Protein AF-A0A1V5DKR5-F1 (afdb_monomer)

pLDDT: mean 85.8, std 15.05, range [43.16, 97.31]

Structure (mmCIF, N/CA/C/O backbone):
data_AF-A0A1V5DKR5-F1
#
_entry.id   AF-A0A1V5DKR5-F1
#
loop_
_atom_site.group_PDB
_atom_site.id
_atom_site.type_symbol
_atom_site.label_atom_id
_atom_site.label_alt_id
_atom_site.label_comp_id
_atom_site.label_asym_id
_atom_site.label_entity_id
_atom_site.label_seq_id
_atom_site.pdbx_PDB_ins_code
_atom_site.Cartn_x
_atom_site.Cartn_y
_atom_site.Cartn_z
_atom_site.occupancy
_atom_site.B_iso_or_equiv
_atom_site.auth_seq_id
_atom_site.auth_comp_id
_atom_site.auth_asym_id
_atom_site.auth_atom_id
_atom_site.pdbx_PDB_model_num
ATOM 1 N N . MET A 1 1 ? -13.521 5.886 21.553 1.00 63.69 1 MET A N 1
ATOM 2 C CA . MET A 1 1 ? -13.593 6.135 20.098 1.00 63.69 1 MET A CA 1
ATOM 3 C C . MET A 1 1 ? -12.693 5.121 19.418 1.00 63.69 1 MET A C 1
ATOM 5 O O . MET A 1 1 ? -11.493 5.159 19.654 1.00 63.69 1 MET A O 1
ATOM 9 N N . ILE A 1 2 ? -13.256 4.177 18.664 1.00 74.12 2 ILE A N 1
ATOM 10 C CA . ILE A 1 2 ? -12.466 3.181 17.926 1.00 74.12 2 ILE A CA 1
ATOM 11 C C . ILE A 1 2 ? -12.398 3.642 16.471 1.00 74.12 2 ILE A C 1
ATOM 13 O O . ILE A 1 2 ? -13.437 3.906 15.865 1.00 74.12 2 ILE A O 1
ATOM 17 N N . LYS 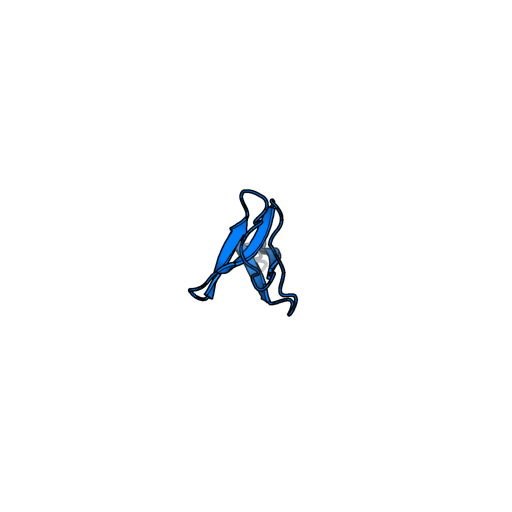A 1 3 ? -11.184 3.766 15.927 1.00 82.00 3 LYS A N 1
ATOM 18 C CA . LYS A 1 3 ? -10.954 4.032 14.504 1.00 82.00 3 LYS A CA 1
ATOM 19 C C . LYS A 1 3 ? -10.493 2.734 13.851 1.00 82.00 3 LYS A C 1
ATOM 21 O O . LYS A 1 3 ? -9.435 2.216 14.193 1.00 82.00 3 LYS A O 1
ATOM 26 N N . GLU A 1 4 ? -11.303 2.194 12.956 1.00 89.38 4 GLU A N 1
ATOM 27 C CA . GLU A 1 4 ? -10.973 1.020 12.155 1.00 89.38 4 GLU A CA 1
ATOM 28 C C . GLU A 1 4 ? -10.400 1.489 10.813 1.00 89.38 4 GLU A C 1
ATOM 30 O O . GLU A 1 4 ? -11.036 2.275 10.113 1.00 89.38 4 GLU A O 1
ATOM 35 N N . ILE A 1 5 ? -9.210 1.015 10.445 1.00 91.31 5 ILE A N 1
ATOM 36 C CA . ILE A 1 5 ? -8.605 1.289 9.136 1.00 91.31 5 ILE A CA 1
ATOM 37 C C . ILE A 1 5 ? -8.722 0.022 8.292 1.00 91.31 5 ILE A C 1
ATOM 39 O O . ILE A 1 5 ? -8.180 -1.021 8.658 1.00 91.31 5 ILE A O 1
ATOM 43 N N . ARG A 1 6 ? -9.424 0.108 7.161 1.00 93.88 6 ARG A N 1
ATOM 44 C CA . ARG A 1 6 ? -9.602 -0.995 6.211 1.00 93.88 6 ARG A CA 1
ATOM 45 C C . ARG A 1 6 ? -8.758 -0.762 4.971 1.00 93.88 6 ARG A C 1
ATOM 47 O O . ARG A 1 6 ? -8.847 0.294 4.350 1.00 93.88 6 ARG A O 1
ATOM 54 N N . PHE A 1 7 ? -8.002 -1.783 4.584 1.00 95.06 7 PHE A N 1
ATOM 55 C CA . PHE A 1 7 ? -7.246 -1.823 3.337 1.00 95.06 7 PHE A CA 1
ATOM 56 C C . PHE A 1 7 ? -7.907 -2.814 2.383 1.00 95.06 7 PHE A C 1
ATOM 58 O O . PHE A 1 7 ? -8.130 -3.965 2.748 1.00 95.06 7 PHE A O 1
ATOM 65 N N . THR A 1 8 ? -8.207 -2.379 1.161 1.00 95.31 8 THR A N 1
ATOM 66 C CA . THR A 1 8 ? -8.794 -3.235 0.120 1.00 95.31 8 THR A CA 1
ATOM 67 C C . THR A 1 8 ? -7.869 -3.298 -1.084 1.00 95.31 8 THR A C 1
ATOM 69 O O . THR A 1 8 ? -7.468 -2.259 -1.608 1.00 95.31 8 THR A O 1
ATOM 72 N N . VAL A 1 9 ? -7.550 -4.508 -1.548 1.00 93.81 9 VAL A N 1
ATOM 73 C CA . VAL A 1 9 ? -6.793 -4.709 -2.791 1.00 93.81 9 VAL A CA 1
ATOM 74 C C . VAL A 1 9 ? -7.674 -4.328 -3.977 1.00 93.81 9 VAL A C 1
ATOM 76 O O . VAL A 1 9 ? -8.741 -4.901 -4.169 1.00 93.81 9 VAL A O 1
ATOM 79 N N . THR A 1 10 ? -7.232 -3.352 -4.771 1.00 93.75 10 THR A N 1
ATOM 80 C CA . THR A 1 10 ? -8.037 -2.791 -5.875 1.00 93.75 10 THR A CA 1
ATOM 81 C C . THR A 1 10 ? -7.967 -3.597 -7.173 1.00 93.75 10 THR A C 1
ATOM 83 O O . THR A 1 10 ? -8.748 -3.352 -8.085 1.00 93.75 10 THR A O 1
ATOM 86 N N . GLY A 1 11 ? -7.006 -4.519 -7.290 1.00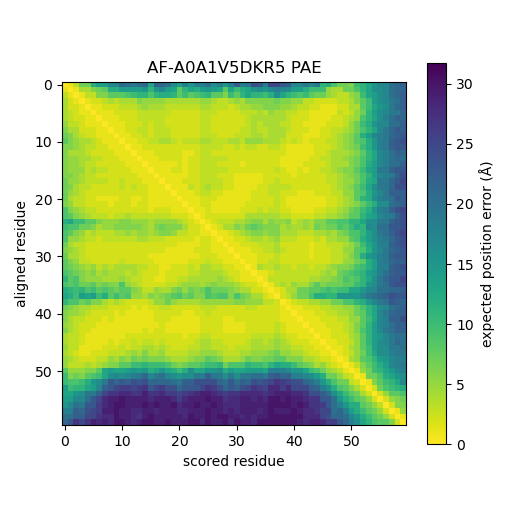 93.50 11 GLY A N 1
ATOM 87 C CA . GLY A 1 11 ? -6.679 -5.216 -8.540 1.00 93.50 11 GLY A CA 1
ATOM 88 C C . GLY A 1 11 ? -5.797 -4.403 -9.500 1.00 93.50 11 GLY A C 1
ATOM 89 O O . GLY A 1 11 ? -5.292 -4.953 -10.474 1.00 93.50 11 GLY A O 1
ATOM 90 N N . VAL A 1 12 ? -5.551 -3.120 -9.217 1.00 96.06 12 VAL A N 1
ATOM 91 C CA . VAL A 1 12 ? -4.648 -2.275 -10.010 1.00 96.06 12 VAL A CA 1
ATOM 92 C C . VAL A 1 12 ? -3.205 -2.521 -9.578 1.00 96.06 12 VAL A C 1
ATOM 94 O O . VAL A 1 12 ? -2.886 -2.391 -8.398 1.00 96.06 12 VAL A O 1
ATOM 97 N N . VAL A 1 13 ? -2.319 -2.823 -10.530 1.00 96.00 13 VAL A N 1
ATOM 98 C CA . VAL A 1 13 ? -0.874 -2.975 -10.297 1.00 96.00 13 VAL A CA 1
ATOM 99 C C . VAL A 1 13 ? -0.135 -1.897 -11.075 1.00 96.00 13 VAL A C 1
ATOM 101 O O . VAL A 1 13 ? -0.169 -1.873 -12.303 1.00 96.00 13 VAL A O 1
ATOM 104 N N . ARG A 1 14 ? 0.513 -0.975 -10.363 1.00 95.62 14 ARG A N 1
ATOM 105 C CA . ARG A 1 14 ? 1.305 0.102 -10.971 1.00 95.62 14 ARG A CA 1
ATOM 106 C C . ARG A 1 14 ? 2.322 0.657 -9.988 1.00 95.62 14 ARG A C 1
ATOM 108 O O . ARG A 1 14 ? 2.379 0.241 -8.837 1.00 95.62 14 ARG A O 1
ATOM 115 N N . LYS A 1 15 ? 3.133 1.603 -10.451 1.00 95.94 15 LYS A N 1
ATOM 116 C CA . LYS A 1 15 ? 4.042 2.360 -9.593 1.00 95.94 15 LYS A CA 1
ATOM 117 C C . LYS A 1 15 ? 3.219 3.242 -8.629 1.00 95.94 15 LYS A C 1
ATOM 119 O O . LYS A 1 15 ? 2.375 3.999 -9.124 1.00 95.94 15 LYS A O 1
ATOM 124 N N . PRO A 1 16 ? 3.391 3.109 -7.301 1.00 95.12 16 PRO A N 1
ATOM 125 C CA . PRO A 1 16 ? 2.724 3.966 -6.324 1.00 95.12 16 PRO A CA 1
ATOM 126 C C . PRO A 1 16 ? 3.183 5.419 -6.441 1.00 95.12 16 PRO A C 1
ATOM 128 O O . PRO A 1 16 ? 4.374 5.680 -6.622 1.00 95.12 16 PRO A O 1
ATOM 131 N N . LEU A 1 17 ? 2.240 6.346 -6.305 1.00 95.69 17 LEU A N 1
ATOM 132 C CA . LEU A 1 17 ? 2.509 7.775 -6.165 1.00 95.69 17 LEU A CA 1
ATOM 133 C C . LEU A 1 17 ? 2.572 8.156 -4.685 1.00 95.69 17 LEU A C 1
ATOM 135 O O . LEU A 1 17 ? 2.028 7.451 -3.831 1.00 95.69 17 LEU A O 1
ATOM 139 N N . ALA A 1 18 ? 3.206 9.282 -4.377 1.00 96.06 18 ALA A N 1
ATOM 140 C CA . ALA A 1 18 ? 3.279 9.810 -3.024 1.00 96.06 18 ALA A CA 1
ATOM 141 C C . ALA A 1 18 ? 1.881 9.925 -2.383 1.00 96.06 18 ALA A C 1
ATOM 143 O O . ALA A 1 18 ? 0.933 10.439 -2.975 1.00 96.06 18 ALA A O 1
ATOM 144 N N . GLY A 1 19 ? 1.755 9.430 -1.151 1.00 94.44 19 GLY A N 1
ATOM 145 C CA . GLY A 1 19 ? 0.512 9.405 -0.380 1.00 94.44 19 GLY A CA 1
ATOM 146 C C . GLY A 1 19 ? -0.367 8.174 -0.615 1.00 94.44 19 GLY A C 1
ATOM 147 O O . GLY A 1 19 ? -1.226 7.885 0.223 1.00 94.44 19 GLY A O 1
ATOM 148 N N . GLU A 1 20 ? -0.137 7.415 -1.687 1.00 95.25 20 GLU A N 1
ATOM 149 C CA . GLU A 1 20 ? -0.906 6.208 -1.981 1.00 95.25 20 GLU A CA 1
ATOM 150 C C . GLU A 1 20 ? -0.484 5.023 -1.121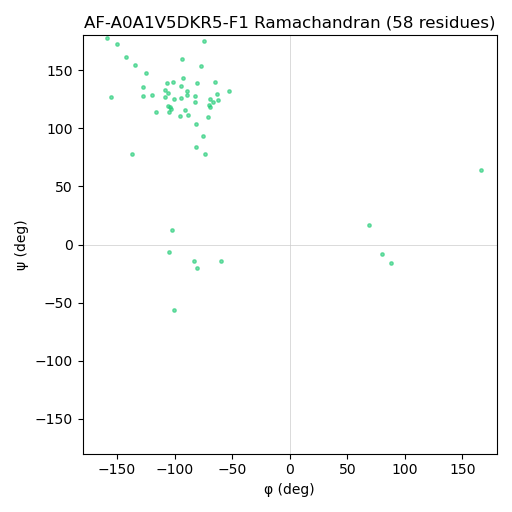 1.00 95.25 20 GLU A C 1
ATOM 152 O O . GLU A 1 20 ? 0.661 4.903 -0.684 1.00 95.25 20 GLU A O 1
ATOM 157 N N . TRP A 1 21 ? -1.425 4.107 -0.918 1.00 96.62 21 TRP A N 1
ATOM 158 C CA . TRP A 1 21 ? -1.173 2.854 -0.226 1.00 96.62 21 TRP A CA 1
ATOM 159 C C . TRP A 1 21 ? -1.033 1.715 -1.223 1.00 96.62 21 TRP A C 1
ATOM 161 O O . TRP A 1 21 ? -1.782 1.624 -2.195 1.00 96.62 21 TRP A O 1
ATOM 171 N N . PHE A 1 22 ? -0.089 0.820 -0.969 1.00 96.12 22 PHE A N 1
ATOM 172 C CA . PHE A 1 22 ? 0.164 -0.347 -1.803 1.00 96.12 22 PHE A CA 1
ATOM 173 C C . PHE A 1 22 ? 0.534 -1.56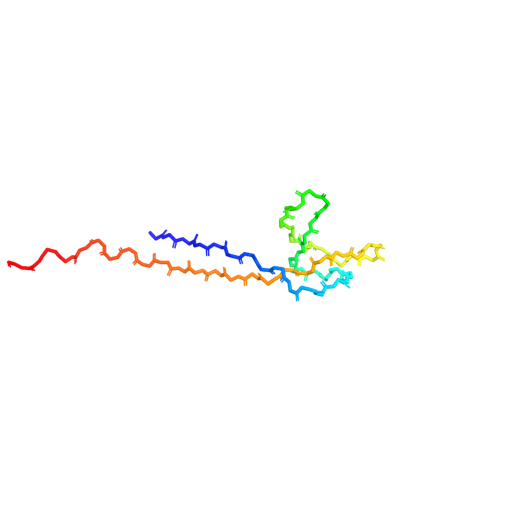5 -0.956 1.00 96.12 22 PHE A C 1
ATOM 175 O O . PHE A 1 22 ? 0.905 -1.448 0.214 1.00 96.12 22 PHE A O 1
ATOM 182 N N . LEU A 1 23 ? 0.407 -2.753 -1.545 1.00 95.44 23 LEU A N 1
ATOM 183 C CA . LEU A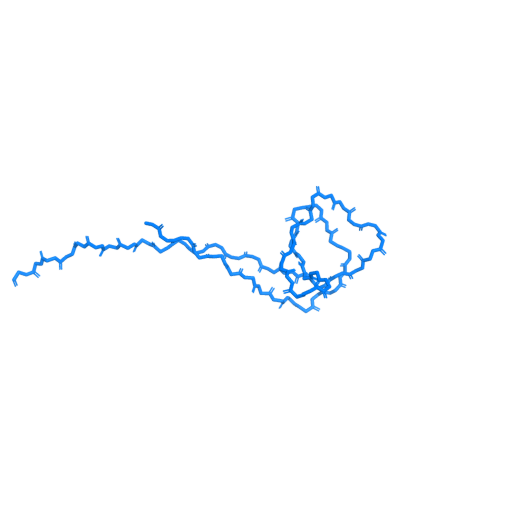 1 23 ? 0.753 -4.013 -0.902 1.00 95.44 23 LEU A CA 1
ATOM 184 C C . LEU A 1 23 ? 2.230 -4.336 -1.155 1.00 95.44 23 LEU A C 1
ATOM 186 O O . LEU A 1 23 ? 2.626 -4.619 -2.285 1.00 95.44 23 LEU A O 1
ATOM 190 N N . GLY A 1 24 ? 3.055 -4.281 -0.109 1.00 90.94 24 GLY A N 1
ATOM 191 C CA . GLY A 1 24 ? 4.474 -4.626 -0.206 1.00 90.94 24 GLY A CA 1
ATOM 192 C C . GLY A 1 24 ? 4.726 -6.135 -0.312 1.00 90.94 24 GLY A C 1
ATOM 193 O O . GLY A 1 24 ? 3.829 -6.955 -0.121 1.00 90.94 24 GLY A O 1
ATOM 194 N N . ASN A 1 25 ? 5.991 -6.521 -0.511 1.00 83.12 25 ASN A N 1
ATOM 195 C CA . ASN A 1 25 ? 6.411 -7.918 -0.728 1.00 83.12 25 ASN A CA 1
ATOM 196 C C . ASN A 1 25 ? 6.084 -8.899 0.417 1.00 83.12 25 ASN A C 1
ATOM 198 O O . ASN A 1 25 ? 6.173 -10.106 0.224 1.00 83.12 25 ASN A O 1
ATOM 202 N N . LYS A 1 26 ? 5.718 -8.408 1.607 1.00 87.12 26 LYS A N 1
ATOM 203 C CA . LYS A 1 26 ? 5.298 -9.234 2.755 1.00 87.12 26 LYS A CA 1
ATOM 204 C C . LYS A 1 26 ? 3.779 -9.266 2.957 1.00 87.12 26 LYS A C 1
ATOM 206 O O . LYS A 1 26 ? 3.323 -9.661 4.022 1.00 87.12 26 LYS A O 1
ATOM 211 N N . GLY A 1 27 ? 2.999 -8.787 1.986 1.00 87.06 27 GLY A N 1
ATOM 212 C CA . GLY A 1 27 ? 1.548 -8.650 2.134 1.00 87.06 27 GLY A CA 1
ATOM 213 C C . GLY A 1 27 ? 1.136 -7.561 3.131 1.00 87.06 27 GLY A C 1
ATOM 214 O O . GLY A 1 27 ? -0.003 -7.544 3.585 1.00 87.06 27 GLY A O 1
ATOM 215 N N . MET A 1 28 ? 2.053 -6.656 3.482 1.00 92.81 28 MET A N 1
ATOM 216 C CA . MET A 1 28 ? 1.791 -5.566 4.419 1.00 92.81 28 MET A CA 1
ATOM 217 C C . MET A 1 28 ? 1.397 -4.293 3.660 1.00 92.81 28 MET A C 1
ATOM 219 O O . MET A 1 28 ? 2.065 -3.965 2.672 1.00 92.81 28 MET A O 1
ATOM 223 N N . PRO A 1 29 ? 0.364 -3.558 4.110 1.00 94.94 29 PRO A N 1
ATOM 224 C CA . PRO A 1 29 ? 0.060 -2.228 3.596 1.00 94.94 29 PRO A CA 1
ATOM 225 C C . PRO A 1 29 ? 1.199 -1.251 3.894 1.00 94.94 29 PRO A C 1
ATOM 227 O O . PRO A 1 29 ? 1.641 -1.133 5.037 1.00 94.94 29 PRO A O 1
ATOM 230 N N . ILE A 1 30 ? 1.660 -0.540 2.869 1.00 94.94 30 ILE A N 1
ATOM 231 C CA . ILE A 1 30 ? 2.701 0.487 2.967 1.00 94.94 30 ILE A CA 1
ATOM 232 C C . ILE A 1 30 ? 2.171 1.763 2.319 1.00 94.94 30 ILE A C 1
ATOM 234 O O . ILE A 1 30 ? 1.593 1.702 1.234 1.00 94.94 30 ILE A O 1
ATOM 238 N N . GLN A 1 31 ? 2.379 2.910 2.967 1.00 95.31 31 GLN A N 1
ATOM 239 C CA . GLN A 1 31 ? 2.140 4.214 2.356 1.00 95.31 31 GLN A CA 1
ATOM 240 C C . GLN A 1 31 ? 3.403 4.692 1.641 1.00 95.31 31 GLN A C 1
ATOM 242 O O . GLN A 1 31 ? 4.489 4.718 2.224 1.00 95.31 31 GLN A O 1
ATOM 247 N N . ALA A 1 32 ? 3.268 5.087 0.381 1.00 94.88 32 ALA A N 1
ATOM 248 C CA . ALA A 1 32 ? 4.346 5.693 -0.378 1.00 94.88 32 ALA A CA 1
ATOM 249 C C . ALA A 1 32 ? 4.654 7.094 0.168 1.00 94.88 32 ALA A C 1
ATOM 251 O O . ALA A 1 32 ? 3.810 7.986 0.140 1.00 94.88 32 ALA A O 1
ATOM 252 N N . ILE A 1 33 ? 5.877 7.296 0.658 1.00 94.12 33 ILE A N 1
ATOM 253 C CA . ILE A 1 33 ? 6.352 8.610 1.126 1.00 94.12 33 ILE A CA 1
ATOM 254 C C . ILE A 1 33 ? 6.804 9.528 -0.027 1.00 94.12 33 ILE A C 1
ATOM 256 O O . ILE A 1 33 ? 6.884 10.738 0.145 1.00 94.12 33 ILE A O 1
ATOM 260 N N . HIS A 1 34 ? 7.113 8.950 -1.188 1.00 93.38 34 HIS A N 1
ATOM 261 C CA . HIS A 1 34 ? 7.507 9.618 -2.430 1.00 93.38 34 HIS A CA 1
ATOM 262 C C . HIS A 1 34 ? 7.048 8.769 -3.624 1.00 93.38 34 HIS A C 1
ATOM 264 O O . HIS A 1 34 ? 6.600 7.634 -3.440 1.00 93.38 34 HIS A O 1
ATOM 270 N N . ASP A 1 35 ? 7.187 9.298 -4.837 1.00 92.06 35 ASP A N 1
ATOM 271 C CA . ASP A 1 35 ? 6.848 8.575 -6.062 1.00 92.06 35 ASP A CA 1
ATOM 272 C C . ASP A 1 35 ? 7.829 7.431 -6.327 1.00 92.06 35 ASP A C 1
ATOM 274 O O . ASP A 1 35 ? 9.044 7.615 -6.421 1.00 92.06 35 ASP A O 1
ATOM 278 N N . PHE A 1 36 ? 7.306 6.221 -6.491 1.00 88.62 36 PHE A N 1
ATOM 279 C CA . PHE A 1 36 ? 8.136 5.075 -6.831 1.00 88.62 36 PHE A CA 1
ATOM 280 C C . PHE A 1 36 ? 8.389 5.062 -8.337 1.00 88.62 36 PHE A C 1
ATOM 282 O O . PHE A 1 36 ? 7.466 4.972 -9.139 1.00 88.62 36 PHE A O 1
ATOM 289 N N . HIS A 1 37 ? 9.653 5.077 -8.752 1.00 86.75 37 HIS A N 1
ATOM 290 C CA . HIS A 1 37 ? 9.999 5.035 -10.179 1.00 86.75 37 HIS A CA 1
ATOM 291 C C . HIS A 1 37 ? 10.517 3.673 -10.649 1.00 86.75 37 HIS A C 1
ATOM 293 O O . HIS A 1 37 ? 10.676 3.461 -11.852 1.00 86.75 37 HIS A O 1
ATOM 299 N N . THR A 1 38 ? 10.723 2.730 -9.732 1.00 83.25 38 THR A N 1
ATOM 300 C CA . THR A 1 38 ? 11.413 1.462 -9.998 1.00 83.25 38 THR A CA 1
ATOM 301 C C . THR A 1 38 ? 10.449 0.295 -10.201 1.00 83.25 38 THR A C 1
ATOM 303 O O . THR A 1 38 ? 10.458 -0.319 -11.265 1.00 83.25 38 THR A O 1
ATOM 306 N N . THR A 1 39 ? 9.571 0.033 -9.231 1.00 89.75 39 THR A N 1
ATOM 307 C CA . THR A 1 39 ? 8.777 -1.207 -9.162 1.00 89.75 39 THR A CA 1
ATOM 308 C C . THR A 1 39 ? 7.279 -0.925 -9.071 1.00 89.75 39 THR A C 1
ATOM 310 O O . THR A 1 39 ? 6.854 0.084 -8.508 1.00 89.75 39 THR A O 1
ATOM 313 N N . GLN A 1 40 ? 6.471 -1.818 -9.646 1.00 94.25 40 GLN A N 1
ATOM 314 C CA . GLN A 1 40 ? 5.013 -1.774 -9.556 1.00 94.25 40 GLN A CA 1
ATOM 315 C C . GLN A 1 40 ? 4.517 -2.618 -8.381 1.00 94.25 40 GLN A C 1
ATOM 317 O O . GLN A 1 40 ? 5.050 -3.695 -8.121 1.00 94.25 40 GLN A O 1
ATOM 322 N N . PHE A 1 41 ? 3.469 -2.149 -7.712 1.00 94.81 41 PHE A N 1
ATOM 323 C CA . PHE A 1 41 ? 2.846 -2.829 -6.584 1.00 94.81 41 PHE A CA 1
ATOM 324 C C . PHE A 1 41 ? 1.316 -2.829 -6.737 1.00 94.81 41 PHE A C 1
ATOM 326 O O . PHE A 1 41 ? 0.768 -1.940 -7.400 1.00 94.81 41 PHE A O 1
ATOM 333 N N . PRO A 1 42 ? 0.601 -3.797 -6.137 1.00 96.06 42 PRO A N 1
ATOM 334 C CA . PRO A 1 42 ? -0.852 -3.740 -6.037 1.00 96.06 42 PRO A CA 1
ATOM 335 C C . PRO A 1 42 ? -1.283 -2.527 -5.210 1.00 96.06 42 PRO A C 1
ATOM 337 O O . PRO A 1 42 ? -0.866 -2.381 -4.061 1.00 96.06 42 PRO A O 1
ATOM 340 N N . ILE A 1 43 ? -2.124 -1.665 -5.774 1.00 97.12 43 ILE A N 1
ATOM 341 C CA . ILE A 1 43 ? -2.618 -0.461 -5.103 1.00 97.12 43 ILE A CA 1
ATOM 342 C C . ILE A 1 43 ? -3.763 -0.827 -4.157 1.00 97.12 43 ILE A C 1
ATOM 344 O O . ILE A 1 43 ? -4.638 -1.642 -4.481 1.00 97.12 43 ILE A O 1
ATOM 348 N N . LEU A 1 44 ? -3.759 -0.209 -2.980 1.00 97.31 44 LEU A N 1
ATOM 349 C CA . LEU A 1 44 ? -4.750 -0.396 -1.932 1.00 97.31 44 LEU A CA 1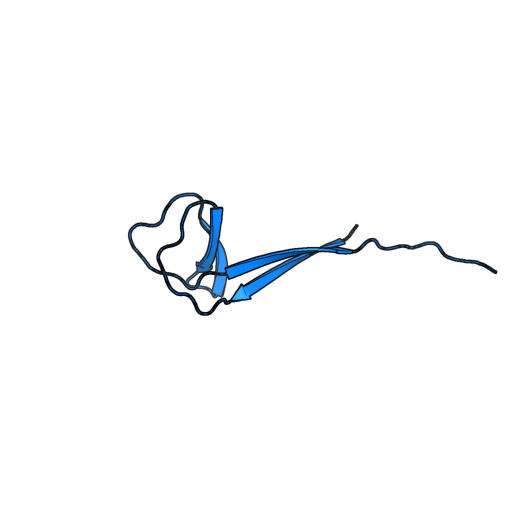
ATOM 350 C C . LEU A 1 44 ? -5.668 0.823 -1.840 1.00 97.31 44 LEU A C 1
ATOM 352 O O . LEU A 1 44 ? -5.219 1.967 -1.876 1.00 97.31 44 LEU A O 1
ATOM 356 N N . LYS A 1 45 ? -6.961 0.570 -1.644 1.00 96.00 45 LYS A N 1
ATOM 357 C CA . LYS A 1 45 ? -7.919 1.579 -1.187 1.00 96.00 45 LYS A CA 1
ATOM 358 C C . LYS A 1 45 ? -7.943 1.566 0.339 1.00 96.00 45 LYS A C 1
ATOM 360 O O . LYS A 1 45 ? -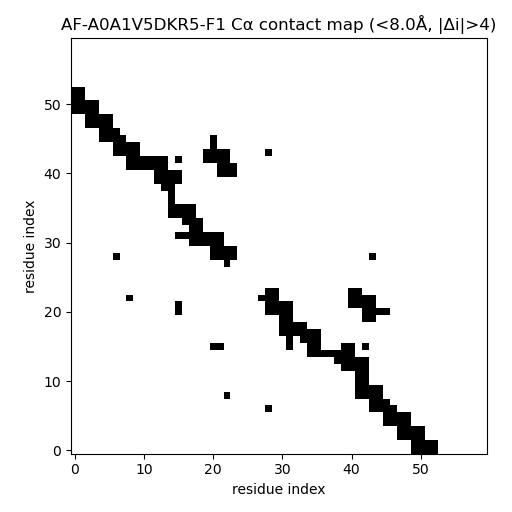8.061 0.490 0.928 1.00 96.00 45 LYS A O 1
ATOM 365 N N . VAL A 1 46 ? -7.859 2.741 0.959 1.00 95.00 46 VAL A N 1
ATOM 366 C CA . VAL A 1 46 ? -7.939 2.899 2.417 1.00 95.00 46 VAL A CA 1
ATOM 367 C C . VAL A 1 46 ? -9.259 3.543 2.802 1.00 95.00 46 VAL A C 1
ATOM 369 O O . VAL A 1 46 ? -9.652 4.553 2.224 1.00 95.00 46 VAL A O 1
ATOM 372 N N . GLU A 1 47 ? -9.928 2.971 3.796 1.00 94.06 47 GLU A N 1
ATOM 373 C CA . GLU A 1 47 ? -11.133 3.531 4.402 1.00 94.06 47 GLU A CA 1
ATOM 374 C C . GLU A 1 47 ? -10.949 3.597 5.919 1.00 94.06 47 GLU A C 1
ATOM 376 O O . GLU A 1 47 ? -10.612 2.593 6.547 1.00 94.06 47 GLU A O 1
ATOM 381 N N . VAL A 1 48 ? -11.176 4.769 6.517 1.00 90.06 48 VAL A N 1
ATOM 382 C CA . VAL A 1 48 ? -11.159 4.946 7.975 1.00 90.06 48 VAL A CA 1
ATOM 383 C C . VAL A 1 48 ? -12.601 5.020 8.456 1.00 90.06 48 VAL A C 1
ATOM 385 O O . VAL A 1 48 ? -13.335 5.932 8.083 1.00 90.06 48 VAL A O 1
ATOM 388 N N . LYS A 1 49 ? -13.017 4.052 9.271 1.00 88.44 49 LYS A N 1
ATOM 389 C CA . LYS A 1 49 ? -14.336 4.027 9.904 1.00 88.44 49 LYS A CA 1
ATOM 390 C C . LYS A 1 49 ? -14.200 4.411 11.365 1.00 88.44 49 LYS A C 1
ATOM 392 O O . LYS A 1 49 ? -13.531 3.732 12.141 1.00 88.44 49 LYS A O 1
ATOM 397 N N . GLU A 1 50 ? -14.848 5.499 11.752 1.00 85.44 50 GLU A N 1
ATOM 398 C CA . GLU A 1 50 ? -14.944 5.896 13.152 1.00 85.44 50 GLU A CA 1
ATOM 399 C C . GLU A 1 50 ? -16.203 5.273 13.747 1.00 85.44 50 GLU A C 1
ATOM 401 O O . GLU A 1 50 ? -17.317 5.574 13.325 1.00 85.44 50 GLU A O 1
ATOM 406 N N . THR A 1 51 ? -16.036 4.380 14.721 1.00 75.44 51 THR A N 1
ATOM 407 C CA . THR A 1 51 ? -17.171 3.843 15.473 1.00 75.44 51 THR A CA 1
ATOM 408 C C . THR A 1 51 ? -17.315 4.664 16.748 1.00 75.44 51 THR A C 1
ATOM 410 O O . THR A 1 51 ? -16.458 4.610 17.643 1.00 75.44 51 THR A O 1
ATOM 413 N N . GLN A 1 52 ? -18.388 5.453 16.833 1.00 64.69 52 GLN A N 1
ATOM 414 C CA . GLN A 1 52 ? -18.817 6.040 18.098 1.00 64.69 52 GLN A CA 1
ATOM 415 C C . GLN A 1 52 ? -19.382 4.917 18.963 1.00 64.69 52 GLN A C 1
ATOM 417 O O . GLN A 1 52 ? -20.426 4.342 18.676 1.00 64.69 52 GLN A O 1
ATOM 422 N N . THR A 1 53 ? -18.655 4.565 20.016 1.00 56.22 53 THR A N 1
ATOM 423 C CA . THR A 1 53 ? -19.181 3.701 21.066 1.00 56.22 53 THR A CA 1
ATOM 424 C C . THR A 1 53 ? -20.131 4.551 21.903 1.00 56.22 53 THR A C 1
ATOM 426 O O . THR A 1 53 ? -19.685 5.246 22.815 1.00 56.22 53 THR A O 1
ATOM 429 N N . THR A 1 54 ? -21.427 4.547 21.592 1.00 56.09 54 THR A N 1
ATOM 430 C CA . THR A 1 54 ? -22.446 5.092 22.498 1.00 56.09 54 THR A CA 1
ATOM 431 C C . THR A 1 54 ? -22.609 4.110 23.658 1.00 56.09 54 THR A C 1
ATOM 433 O O . THR A 1 54 ? -23.511 3.282 23.687 1.00 56.09 54 THR A O 1
ATOM 436 N N . ALA A 1 55 ? -21.671 4.136 24.605 1.00 55.88 55 ALA A N 1
ATOM 437 C CA . ALA A 1 55 ? -21.840 3.479 25.893 1.00 55.88 55 ALA A CA 1
ATOM 438 C C . ALA A 1 55 ? -22.671 4.415 26.777 1.00 55.88 55 ALA A C 1
ATOM 440 O O . ALA A 1 55 ? -22.121 5.227 27.516 1.00 55.88 55 ALA A O 1
ATOM 441 N N . GLY A 1 56 ? -23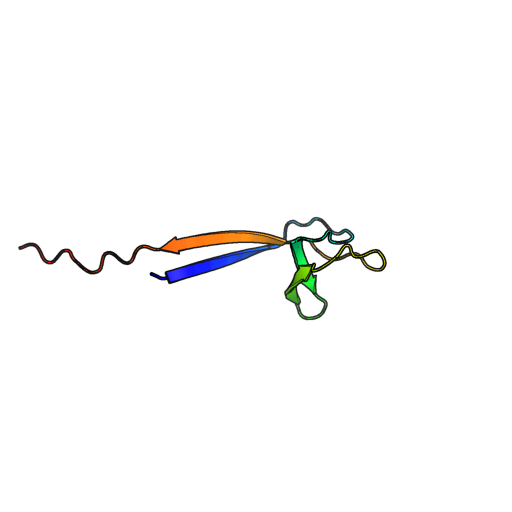.995 4.353 26.643 1.00 56.12 56 GLY A N 1
ATOM 442 C CA . GLY A 1 56 ? -24.878 5.188 27.448 1.00 56.12 56 GLY A CA 1
ATOM 443 C C . GLY A 1 56 ? -26.316 5.238 26.962 1.00 56.12 56 GLY A C 1
ATOM 444 O O . GLY A 1 56 ? -26.792 6.314 26.638 1.00 56.12 56 GLY A O 1
ATOM 445 N N . GLU A 1 57 ? -27.022 4.110 26.974 1.00 46.41 57 GLU A N 1
ATOM 446 C CA . GLU A 1 57 ? -28.474 4.151 27.165 1.00 46.41 57 GLU A CA 1
ATOM 447 C C . GLU A 1 57 ? -28.878 3.042 28.144 1.00 46.41 57 GLU A C 1
ATOM 449 O O . GLU A 1 57 ? -29.297 1.946 27.788 1.00 46.41 57 GLU A O 1
ATOM 454 N N . LYS A 1 58 ? -28.645 3.325 29.432 1.00 54.69 58 LYS A N 1
ATOM 455 C CA . LYS A 1 58 ? -29.507 2.831 30.507 1.00 54.69 58 LYS A CA 1
ATOM 456 C C . LYS A 1 58 ? -30.707 3.773 30.549 1.00 54.69 58 LYS A C 1
ATOM 458 O O . LYS A 1 58 ? -30.566 4.877 31.063 1.00 54.69 58 LYS A O 1
ATOM 463 N N . VAL A 1 59 ? -31.846 3.338 30.028 1.00 47.69 59 VAL A N 1
ATOM 464 C CA . VAL A 1 59 ? -33.179 3.925 30.248 1.00 47.69 59 VAL A CA 1
ATOM 465 C C . VAL A 1 59 ? -34.161 2.776 29.993 1.00 47.69 59 VAL A C 1
ATOM 467 O O . VAL A 1 59 ? -34.052 2.141 28.951 1.00 47.69 59 VAL A O 1
ATOM 470 N N . ALA A 1 60 ? -35.101 2.382 30.840 1.00 43.16 60 ALA A N 1
ATOM 471 C CA . ALA A 1 60 ? -35.407 2.574 32.252 1.00 43.16 60 ALA A CA 1
ATOM 472 C C . ALA A 1 60 ? -36.228 1.331 32.657 1.00 43.16 60 ALA A C 1
ATOM 474 O O . ALA A 1 60 ? -36.844 0.725 31.748 1.00 43.16 60 ALA A O 1
#

Solvent-accessible surface area (backbone atoms only — not comparable to full-atom values): 3815 Å² total; per-residue (Å²): 123,50,76,47,77,46,78,39,82,67,84,47,71,40,56,48,43,56,75,37,36,27,43,42,100,83,74,43,84,41,70,29,89,49,66,47,87,84,60,68,31,44,34,38,47,78,47,79,47,76,46,80,75,81,85,78,81,90,79,133

Radius of gyration: 16.94 Å; Cα contacts (8 Å, |Δi|>4): 115; chains: 1; bounding box: 47×19×43 Å

Secondary structure (DSSP, 8-state):
-EEEEEEEEEEEEEPPPTT-EEE-TTS-EEE-SS---S--EEEEEEEEEEE---------

Nearest PDB structures (foldseek):
  6riz-assembly1_A  TM=4.684E-01  e=6.849E+00  metagenome
  2kl2-assembly1_A  TM=3.040E-01  e=8.116E+00  Mus musculus

Sequence (60 aa):
MIKEIRFTVTGVVRKPLAGEWFLGNKGMPIQAIHDFHTTQFPILKVEVKETQTTAGEKVA

Mean predicted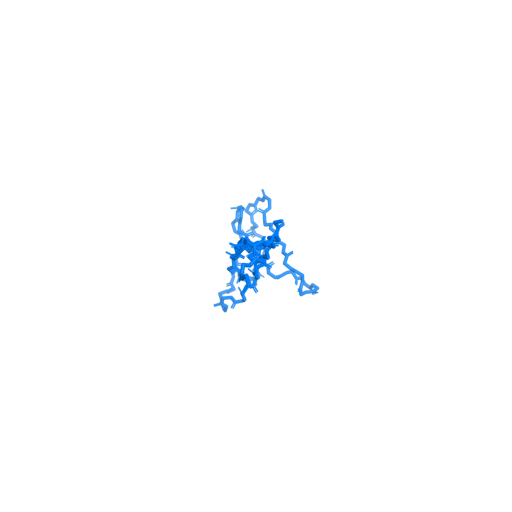 aligned error: 7.97 Å

Foldseek 3Di:
DDKDKDKDQPVDKAWDAAQWWFQDPVRDIDGHNHTGPDGITGTIDIDIDDDDPPPDDPDD